Protein AF-A0A821EWY4-F1 (afdb_monomer)

Mean predicted aligned error: 11.32 Å

Secondary structure (DSSP, 8-state):
-TT--BPP-------------HHHHHHHHTTSS-HHHHHHHHHHHHHHTT--HHHHHHHHHHHHT-HHHHHS---HHHHHHHHHHHHH-TTTB-HHHHHHHHHHHHHT--HHHHTT--GGGSPPPHHHHHHHHHT-----

Sequence (140 aa):
TYNRWARDKNKTEIQRDGCHTPVANALITDEHSTVTGKVIRSIVACIEQNDLYNPIRLFIKESSKSIRRRIRRRSMYREILFLAIVALGREKLSYDAFDRQYNNVFQKLNDKQRQLIYDFDKCPSLAAVMCRRLFSSLEL

Structure (mmCIF, N/CA/C/O backbone):
data_AF-A0A821EWY4-F1
#
_entry.id   AF-A0A821EWY4-F1
#
loop_
_atom_site.group_PDB
_atom_site.id
_atom_site.type_symbol
_atom_site.label_atom_id
_atom_site.label_alt_id
_atom_site.label_comp_id
_atom_site.label_asym_id
_atom_site.label_entity_id
_atom_site.label_seq_id
_atom_site.pdbx_PDB_ins_code
_atom_site.Cartn_x
_atom_site.Cartn_y
_atom_site.Cartn_z
_atom_site.occupancy
_atom_site.B_iso_or_equiv
_atom_site.auth_seq_id
_atom_site.auth_comp_id
_atom_site.auth_asym_id
_atom_site.auth_atom_id
_atom_site.pdbx_PDB_model_num
ATOM 1 N N . THR A 1 1 ? -16.983 11.755 -3.365 1.00 42.94 1 THR A N 1
ATOM 2 C CA . THR A 1 1 ? -15.783 12.040 -4.188 1.00 42.94 1 THR A CA 1
ATOM 3 C C . THR A 1 1 ? -14.966 10.765 -4.332 1.00 42.94 1 THR A C 1
ATOM 5 O O . THR A 1 1 ? -14.730 10.087 -3.344 1.00 42.94 1 THR A O 1
ATOM 8 N N . TYR A 1 2 ? -14.585 10.399 -5.559 1.00 40.59 2 TYR A N 1
ATOM 9 C CA . TYR A 1 2 ? -14.061 9.087 -6.010 1.00 40.59 2 TYR A CA 1
ATOM 10 C C . TYR A 1 2 ? -12.752 8.583 -5.339 1.00 40.59 2 TYR A C 1
ATOM 12 O O . T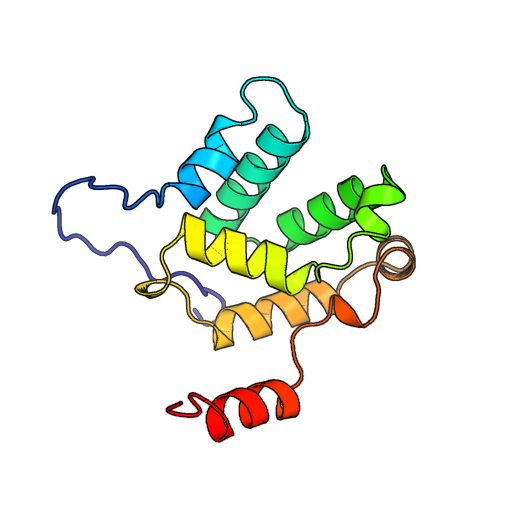YR A 1 2 ? -12.226 7.533 -5.693 1.00 40.59 2 TYR A O 1
ATOM 20 N N . ASN A 1 3 ? -12.231 9.313 -4.347 1.00 53.19 3 ASN A N 1
ATOM 21 C CA . ASN A 1 3 ? -10.926 9.103 -3.713 1.00 53.19 3 ASN A CA 1
ATOM 22 C C . ASN A 1 3 ? -11.003 8.614 -2.254 1.00 53.19 3 ASN A C 1
ATOM 24 O O . ASN A 1 3 ? -9.996 8.650 -1.553 1.00 53.19 3 ASN A O 1
ATOM 28 N N . ARG A 1 4 ? -12.168 8.195 -1.758 1.00 64.38 4 ARG A N 1
ATOM 29 C CA . ARG A 1 4 ? -12.329 7.720 -0.376 1.00 64.38 4 ARG A CA 1
ATOM 30 C C . ARG A 1 4 ? -12.489 6.193 -0.377 1.00 64.38 4 ARG A C 1
ATOM 32 O O . ARG A 1 4 ? -13.466 5.687 -0.920 1.00 64.38 4 ARG A O 1
ATOM 39 N N . TRP A 1 5 ? -11.508 5.467 0.165 1.00 71.94 5 TRP A N 1
ATOM 40 C CA . TRP A 1 5 ? -11.513 3.992 0.240 1.00 71.94 5 TRP A CA 1
ATOM 41 C C . TRP A 1 5 ? -11.998 3.458 1.596 1.00 71.94 5 TRP A C 1
ATOM 43 O O . TRP A 1 5 ? -12.350 2.280 1.695 1.00 71.94 5 TRP A O 1
ATOM 53 N N . ALA A 1 6 ? -12.081 4.330 2.603 1.00 69.44 6 ALA A N 1
ATOM 54 C CA . ALA A 1 6 ? -12.731 4.085 3.887 1.00 69.44 6 ALA A CA 1
ATOM 55 C C . ALA A 1 6 ? -14.162 4.660 3.887 1.00 69.44 6 ALA A C 1
ATOM 57 O O . ALA A 1 6 ? -14.341 5.847 3.625 1.00 69.44 6 ALA A O 1
ATOM 58 N N . ARG A 1 7 ? -15.195 3.853 4.167 1.00 63.19 7 ARG A N 1
ATOM 59 C CA . ARG A 1 7 ? -16.584 4.359 4.275 1.00 63.19 7 ARG A CA 1
ATOM 60 C C . ARG A 1 7 ? -16.768 5.307 5.473 1.00 63.19 7 ARG A C 1
ATOM 62 O O . ARG A 1 7 ? -16.169 5.104 6.526 1.00 63.19 7 ARG A O 1
ATOM 69 N N . ASP A 1 8 ? -17.634 6.311 5.311 1.00 54.75 8 ASP A N 1
ATOM 70 C CA . ASP A 1 8 ? -17.920 7.327 6.332 1.00 54.75 8 ASP A CA 1
ATOM 71 C C . ASP A 1 8 ? -18.622 6.765 7.576 1.00 54.75 8 ASP A C 1
ATOM 73 O O . ASP A 1 8 ? -19.504 5.909 7.490 1.00 54.75 8 ASP A O 1
ATOM 77 N N . LYS A 1 9 ? -18.254 7.302 8.746 1.00 50.31 9 LYS A N 1
ATOM 78 C CA . LYS A 1 9 ? -18.876 7.007 10.044 1.00 50.31 9 LYS A CA 1
ATOM 79 C C . LYS A 1 9 ? -20.208 7.762 10.189 1.00 50.31 9 LYS A C 1
ATOM 81 O O . LYS A 1 9 ? -20.277 8.745 10.921 1.00 50.31 9 LYS A O 1
ATOM 86 N N . ASN A 1 10 ? -21.276 7.329 9.521 1.00 36.12 10 ASN A N 1
ATOM 87 C CA . ASN A 1 10 ? -22.612 7.869 9.799 1.00 36.12 10 ASN A CA 1
ATOM 88 C C . ASN A 1 10 ? -23.270 7.140 10.984 1.00 36.12 10 ASN A C 1
ATOM 90 O O . ASN A 1 10 ? -23.837 6.068 10.833 1.00 36.12 10 ASN A O 1
ATOM 94 N N . LYS A 1 11 ? -23.147 7.764 12.163 1.00 41.12 11 LYS A N 1
ATOM 95 C CA . LYS A 1 11 ? -24.130 7.869 13.260 1.00 41.12 11 LYS A CA 1
ATOM 96 C C . LYS A 1 11 ? -25.102 6.687 13.475 1.00 41.12 11 LYS A C 1
ATOM 98 O O . LYS A 1 11 ? -26.311 6.852 13.384 1.00 41.12 11 LYS A O 1
ATOM 103 N N . THR A 1 12 ? -24.579 5.546 13.907 1.00 34.09 12 THR A N 1
ATOM 104 C CA . THR A 1 12 ? -25.257 4.713 14.913 1.00 34.09 12 THR A CA 1
ATOM 105 C C . THR A 1 12 ? -24.279 4.491 16.047 1.00 34.09 12 THR A C 1
ATOM 107 O O . THR A 1 12 ? -23.279 3.788 15.918 1.00 34.09 12 THR A O 1
ATOM 110 N N . GLU A 1 13 ? -24.552 5.192 17.135 1.00 43.53 13 GLU A N 1
ATOM 111 C CA . GLU A 1 13 ? -24.003 4.960 18.455 1.00 43.53 13 GLU A CA 1
ATOM 112 C C . GLU A 1 13 ? -24.413 3.551 18.894 1.00 43.53 13 GLU A C 1
ATOM 114 O O . GLU A 1 13 ? -25.515 3.339 19.383 1.0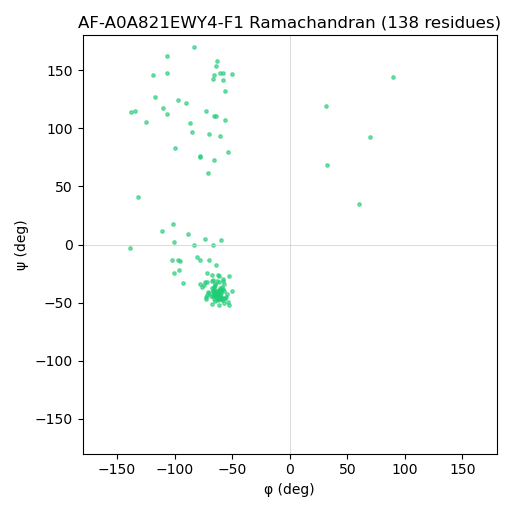0 43.53 13 GLU A O 1
ATOM 119 N N . ILE A 1 14 ? -23.548 2.571 18.643 1.00 36.94 14 ILE A N 1
ATOM 120 C CA . ILE A 1 14 ? -23.557 1.292 19.347 1.00 36.94 14 ILE A CA 1
ATOM 121 C C . ILE A 1 14 ? -22.107 0.996 19.704 1.00 36.94 14 ILE A C 1
ATOM 123 O O . ILE A 1 14 ? -21.257 0.886 18.824 1.00 36.94 14 ILE A O 1
ATOM 127 N N . GLN A 1 15 ? -21.880 0.982 21.017 1.00 36.09 15 GLN A N 1
ATOM 128 C CA . GLN A 1 15 ? -20.801 0.370 21.784 1.00 36.09 15 GLN A CA 1
ATOM 129 C C . GLN A 1 15 ? -19.421 0.268 21.115 1.00 36.09 15 GLN A C 1
ATOM 131 O O . GLN A 1 15 ? -19.198 -0.440 20.135 1.00 36.09 15 GLN A O 1
ATOM 136 N N . ARG A 1 16 ? -18.444 0.922 21.751 1.00 41.59 16 ARG A N 1
ATOM 137 C CA . ARG A 1 16 ? -17.011 0.709 21.530 1.00 41.59 16 ARG A CA 1
ATOM 138 C C . ARG A 1 16 ? -16.599 -0.700 21.973 1.00 41.59 16 ARG A C 1
ATOM 140 O O . ARG A 1 16 ? -15.874 -0.834 22.949 1.00 41.59 16 ARG A O 1
ATOM 147 N N . ASP A 1 17 ? -16.978 -1.714 21.217 1.00 35.25 17 ASP A N 1
ATOM 148 C CA . ASP A 1 17 ? -16.319 -3.011 21.278 1.00 35.25 17 ASP A CA 1
ATOM 149 C C . ASP A 1 17 ? -15.363 -3.060 20.095 1.00 35.25 17 ASP A C 1
ATOM 151 O O . ASP A 1 17 ? -15.674 -3.526 18.998 1.00 35.25 17 ASP A O 1
ATOM 155 N N . GLY A 1 18 ? -14.185 -2.466 20.300 1.00 46.56 18 GLY A N 1
ATOM 156 C CA . GLY A 1 18 ? -13.074 -2.656 19.386 1.00 46.56 18 GLY A CA 1
ATOM 157 C C . GLY A 1 18 ? -12.816 -4.153 19.295 1.00 46.56 18 GLY A C 1
ATOM 158 O O . GLY A 1 18 ? -12.302 -4.741 20.245 1.00 46.56 18 GLY A O 1
ATOM 159 N N . CYS A 1 19 ? -13.175 -4.779 18.169 1.00 44.91 19 CYS A N 1
ATOM 160 C CA . CYS A 1 19 ? -12.804 -6.158 17.868 1.00 44.91 19 CYS A CA 1
ATOM 161 C C . CYS A 1 19 ? -11.300 -6.211 17.560 1.00 44.91 19 CYS A C 1
ATOM 163 O O . CYS A 1 19 ? -10.847 -6.535 16.461 1.00 44.91 19 CYS A O 1
ATOM 165 N N . HIS A 1 20 ? -10.490 -5.840 18.544 1.00 49.00 20 HIS A N 1
ATOM 166 C CA . HIS A 1 20 ? -9.068 -6.049 18.495 1.00 49.00 20 HIS A CA 1
ATOM 167 C C . HIS A 1 20 ? -8.854 -7.548 18.637 1.00 49.00 20 HIS A C 1
ATOM 169 O O . HIS A 1 20 ? -8.869 -8.110 19.730 1.00 49.00 20 HIS A O 1
ATOM 175 N N . THR A 1 21 ? -8.723 -8.219 17.493 1.00 51.84 21 THR A N 1
ATOM 176 C CA . THR A 1 21 ? -8.321 -9.623 17.468 1.00 51.84 21 THR A CA 1
ATOM 177 C C . THR A 1 21 ? -7.062 -9.789 18.331 1.00 51.84 21 THR A C 1
ATOM 179 O O . THR A 1 21 ? -6.228 -8.881 18.353 1.00 51.84 21 THR A O 1
ATOM 182 N N . PRO A 1 22 ? -6.864 -10.924 19.019 1.00 54.03 22 PRO A N 1
ATOM 183 C CA . PRO A 1 22 ? -5.651 -11.167 19.802 1.00 54.03 22 PRO A CA 1
ATOM 184 C C . PRO A 1 22 ? -4.363 -10.954 18.998 1.00 54.03 22 PRO A C 1
ATOM 186 O O . PRO A 1 22 ? -3.351 -10.563 19.560 1.00 54.03 22 PRO A O 1
ATOM 189 N N . VAL A 1 23 ? -4.418 -11.130 17.672 1.00 53.69 23 VAL A N 1
ATOM 190 C CA . VAL A 1 23 ? -3.327 -10.820 16.738 1.00 53.69 23 VAL A CA 1
ATOM 191 C C . VAL A 1 23 ? -3.138 -9.314 16.553 1.00 53.69 23 VAL A C 1
ATOM 193 O O . VAL A 1 23 ? -2.008 -8.847 16.593 1.00 53.69 23 VAL A O 1
ATOM 196 N N . ALA A 1 24 ? -4.210 -8.538 16.370 1.00 55.75 24 ALA A N 1
ATOM 197 C CA . ALA A 1 24 ? -4.123 -7.078 16.314 1.00 55.75 24 ALA A CA 1
ATOM 198 C C . ALA A 1 24 ? -3.620 -6.505 17.643 1.00 55.75 24 ALA A C 1
ATOM 200 O O . ALA A 1 24 ? -2.739 -5.654 17.634 1.00 55.75 24 ALA A O 1
ATOM 201 N N . ASN A 1 25 ? -4.117 -7.023 18.769 1.00 52.88 25 ASN A N 1
ATOM 202 C CA . ASN A 1 25 ? -3.599 -6.677 20.083 1.00 52.88 25 ASN A CA 1
ATOM 203 C C . ASN A 1 25 ? -2.135 -7.076 20.204 1.00 52.88 25 ASN A C 1
ATOM 205 O O . ASN A 1 25 ? -1.347 -6.188 20.444 1.00 52.88 25 ASN A O 1
ATOM 209 N N . ALA A 1 26 ? -1.726 -8.310 19.905 1.00 52.34 26 ALA A N 1
ATOM 210 C CA . ALA A 1 26 ? -0.319 -8.718 19.964 1.00 52.34 26 ALA A CA 1
ATOM 211 C C . ALA A 1 26 ? 0.601 -7.861 19.073 1.00 52.34 26 ALA A C 1
ATOM 213 O O . ALA A 1 26 ? 1.681 -7.475 19.505 1.00 52.34 26 ALA A O 1
ATOM 214 N N . LEU A 1 27 ? 0.160 -7.489 17.866 1.00 52.47 27 LEU A N 1
ATOM 215 C CA . LEU A 1 27 ? 0.898 -6.577 16.981 1.00 52.47 27 LEU A CA 1
ATOM 216 C C . LEU A 1 27 ? 0.985 -5.140 17.525 1.00 52.47 27 LEU A C 1
ATOM 218 O O . LEU A 1 27 ? 1.904 -4.411 17.164 1.00 52.47 27 LEU A O 1
ATOM 222 N N . ILE A 1 28 ? 0.031 -4.721 18.361 1.00 52.53 28 ILE A N 1
ATOM 223 C CA . ILE A 1 28 ? -0.015 -3.392 18.988 1.00 52.53 28 ILE A CA 1
ATOM 224 C C . ILE A 1 28 ? 0.675 -3.396 20.370 1.00 52.53 28 ILE A C 1
ATOM 226 O O . ILE A 1 28 ? 1.275 -2.388 20.747 1.00 52.53 28 ILE A O 1
ATOM 230 N N . THR A 1 29 ? 0.616 -4.506 21.114 1.00 46.34 29 THR A N 1
ATOM 231 C CA . THR A 1 29 ? 1.024 -4.643 22.522 1.00 46.34 29 THR A CA 1
ATOM 232 C C . THR A 1 29 ? 2.437 -5.186 22.708 1.00 46.34 29 THR A C 1
ATOM 234 O O . THR A 1 29 ? 3.029 -4.904 23.744 1.00 46.34 29 THR A O 1
ATOM 237 N N . ASP A 1 30 ? 3.027 -5.889 21.732 1.00 45.38 30 ASP A N 1
ATOM 238 C CA . ASP A 1 30 ? 4.419 -6.382 21.832 1.00 45.38 30 ASP A CA 1
ATOM 239 C C . ASP A 1 30 ? 5.477 -5.258 21.684 1.00 45.38 30 ASP A C 1
ATOM 241 O O . ASP A 1 30 ? 6.680 -5.492 21.686 1.00 45.38 30 ASP A O 1
ATOM 245 N N . GLU A 1 31 ? 5.047 -3.993 21.577 1.00 47.25 31 GLU A N 1
ATOM 246 C CA . GLU A 1 31 ? 5.914 -2.851 21.257 1.00 47.25 31 GLU A CA 1
ATOM 247 C C . GLU A 1 31 ? 5.742 -1.638 22.181 1.00 47.25 31 GLU A C 1
ATOM 249 O O . GLU A 1 31 ? 5.801 -0.481 21.741 1.00 47.25 31 GLU A O 1
ATOM 254 N N . HIS A 1 32 ? 5.588 -1.854 23.488 1.00 43.25 32 HIS A N 1
ATOM 255 C CA . HIS A 1 32 ? 5.718 -0.743 24.438 1.00 43.25 32 HIS A CA 1
ATOM 256 C C . HIS A 1 32 ? 7.155 -0.166 24.525 1.00 43.25 32 HIS A C 1
ATOM 258 O O . HIS A 1 32 ? 7.348 0.845 25.197 1.00 43.25 32 HIS A O 1
ATOM 264 N N . SER A 1 33 ? 8.150 -0.688 23.780 1.00 46.25 33 SER A N 1
ATOM 265 C CA . SER A 1 33 ? 9.506 -0.099 23.709 1.00 46.25 33 SER A CA 1
ATOM 266 C C . SER A 1 33 ? 10.190 -0.048 22.327 1.00 46.25 33 SER A C 1
ATOM 268 O O . SER A 1 33 ? 11.266 0.541 22.212 1.00 46.25 33 SER A O 1
ATOM 270 N N . THR A 1 34 ? 9.606 -0.580 21.248 1.00 53.75 34 THR A N 1
ATOM 271 C CA . THR A 1 34 ? 10.324 -0.761 19.969 1.00 53.75 34 THR A CA 1
ATOM 272 C C . THR A 1 34 ? 9.912 0.236 18.875 1.00 53.75 34 THR A C 1
ATOM 274 O O . THR A 1 34 ? 8.786 0.730 18.795 1.00 53.75 34 THR A O 1
ATOM 277 N N . VAL A 1 35 ? 10.879 0.589 18.016 1.00 57.44 35 VAL A N 1
ATOM 278 C CA . VAL A 1 35 ? 10.734 1.561 16.911 1.00 57.44 35 VAL A CA 1
ATOM 279 C C . VAL A 1 35 ? 9.630 1.156 15.923 1.00 57.44 35 VAL A C 1
ATOM 281 O O . VAL A 1 35 ? 8.988 2.034 15.344 1.00 57.44 35 VAL A O 1
ATOM 284 N N . THR A 1 36 ? 9.364 -0.144 15.761 1.00 64.50 36 THR A N 1
ATOM 285 C CA . THR A 1 36 ? 8.366 -0.657 14.810 1.00 64.50 36 THR A CA 1
ATOM 286 C C . THR A 1 36 ? 6.939 -0.273 15.230 1.00 64.50 36 THR A C 1
ATOM 288 O O . THR A 1 36 ? 6.142 0.099 14.372 1.00 64.50 36 THR A O 1
ATOM 291 N N . GLY A 1 37 ? 6.656 -0.159 16.531 1.00 67.38 37 GLY A N 1
ATOM 292 C CA . GLY A 1 37 ? 5.288 0.043 17.027 1.00 67.38 37 GLY A CA 1
ATOM 293 C C . GLY A 1 37 ? 4.842 1.478 16.867 1.00 67.38 37 GLY A C 1
ATOM 294 O O . GLY A 1 37 ? 3.692 1.767 16.541 1.00 67.38 37 GLY A O 1
ATOM 295 N N . LYS A 1 38 ? 5.794 2.405 17.005 1.00 71.69 38 LYS A N 1
ATOM 296 C CA . LYS A 1 38 ? 5.589 3.813 16.653 1.00 71.69 38 LYS A CA 1
ATOM 297 C C . LYS A 1 38 ? 5.307 3.962 15.155 1.00 71.69 38 LYS A C 1
ATOM 299 O O . LYS A 1 38 ? 4.401 4.703 14.792 1.00 71.69 38 LYS A O 1
ATOM 304 N N . VAL A 1 39 ? 6.030 3.231 14.302 1.00 70.19 39 VAL A N 1
ATOM 305 C CA . VAL A 1 39 ? 5.830 3.261 12.843 1.00 70.19 39 VAL A CA 1
ATOM 306 C C . VAL A 1 39 ? 4.470 2.680 12.457 1.00 70.19 39 VAL A C 1
ATOM 308 O O . VAL A 1 39 ? 3.760 3.306 11.675 1.00 70.19 39 VAL A O 1
ATOM 311 N N . ILE A 1 40 ? 4.069 1.547 13.039 1.00 76.31 40 ILE A N 1
ATOM 312 C CA . ILE A 1 40 ? 2.753 0.939 12.802 1.00 76.31 40 ILE A CA 1
ATOM 313 C C . ILE A 1 40 ? 1.638 1.905 13.210 1.00 76.31 40 ILE A C 1
ATOM 315 O O . ILE A 1 40 ? 0.737 2.155 12.414 1.00 76.31 40 ILE A O 1
ATOM 319 N N . ARG A 1 41 ? 1.725 2.527 14.394 1.00 79.31 41 ARG A N 1
ATOM 320 C CA . ARG A 1 41 ? 0.736 3.526 14.836 1.00 79.31 41 ARG A CA 1
ATOM 321 C C . ARG A 1 41 ? 0.662 4.733 13.900 1.00 79.31 41 ARG A C 1
ATOM 323 O O . ARG A 1 41 ? -0.435 5.172 13.573 1.00 79.31 41 ARG A O 1
ATOM 330 N N . SER A 1 42 ? 1.800 5.244 13.425 1.00 80.19 42 SER A N 1
ATOM 331 C CA . SER A 1 42 ? 1.810 6.326 12.431 1.00 80.19 42 SER A CA 1
ATOM 332 C C . SER A 1 42 ? 1.188 5.902 11.098 1.00 80.19 42 SER A C 1
ATOM 334 O O . SER A 1 42 ? 0.444 6.679 10.508 1.00 80.19 42 SER A O 1
ATOM 336 N N . ILE A 1 43 ? 1.448 4.676 10.632 1.00 78.00 43 ILE A N 1
ATOM 337 C CA . ILE A 1 43 ? 0.835 4.133 9.412 1.00 78.00 43 ILE A CA 1
ATOM 338 C C . ILE A 1 43 ? -0.685 4.025 9.575 1.00 78.00 43 ILE A C 1
ATOM 340 O O . ILE A 1 43 ? -1.417 4.459 8.688 1.00 78.00 43 ILE A O 1
ATOM 344 N N . VAL A 1 44 ? -1.153 3.503 10.711 1.00 80.62 44 VAL A N 1
ATOM 345 C CA . VAL A 1 44 ? -2.581 3.400 11.039 1.00 80.62 44 VAL A CA 1
ATOM 346 C C . VAL A 1 44 ? -3.239 4.782 11.069 1.00 80.62 44 VAL A C 1
ATOM 348 O O . VAL A 1 44 ? -4.264 4.971 10.424 1.00 80.62 44 VAL A O 1
ATOM 351 N N . ALA A 1 45 ? -2.616 5.775 11.709 1.00 81.62 45 ALA A N 1
ATOM 352 C CA . ALA A 1 45 ? -3.149 7.137 11.758 1.00 81.62 45 ALA A CA 1
ATOM 353 C C . ALA A 1 45 ? -3.272 7.783 10.362 1.00 81.62 45 ALA A C 1
ATOM 355 O O . ALA A 1 45 ? -4.260 8.457 10.074 1.00 81.62 45 ALA A O 1
ATOM 356 N N . CYS A 1 46 ? -2.298 7.563 9.471 1.00 81.44 46 CYS A N 1
ATOM 357 C CA . CYS A 1 46 ? -2.389 8.014 8.078 1.00 81.44 46 CYS A CA 1
ATOM 358 C C . CYS A 1 46 ? -3.503 7.287 7.307 1.00 81.44 46 CYS A C 1
ATOM 360 O O . CYS A 1 46 ? -4.239 7.908 6.542 1.00 81.44 46 CYS A O 1
ATOM 362 N N . ILE A 1 47 ? -3.657 5.982 7.536 1.00 79.38 47 ILE A N 1
ATOM 363 C CA . ILE A 1 47 ? -4.718 5.163 6.942 1.00 79.38 47 ILE A CA 1
ATOM 364 C C . ILE A 1 47 ? -6.105 5.676 7.343 1.00 79.38 47 ILE A C 1
ATOM 366 O O . ILE A 1 47 ? -6.967 5.833 6.479 1.00 79.38 47 ILE A O 1
ATOM 370 N N . GLU A 1 48 ? -6.320 5.992 8.620 1.00 77.69 48 GLU A N 1
ATOM 371 C CA . GLU A 1 48 ? -7.583 6.562 9.109 1.00 77.69 48 GLU A CA 1
ATOM 372 C C . GLU A 1 48 ? -7.900 7.925 8.475 1.00 77.69 48 GLU A C 1
ATOM 374 O O . GLU A 1 48 ? -9.065 8.291 8.324 1.00 77.69 48 GLU A O 1
ATOM 379 N N . GLN A 1 49 ? -6.867 8.651 8.045 1.00 80.31 49 GLN A N 1
ATOM 380 C CA . GLN A 1 49 ? -6.973 9.911 7.307 1.00 80.31 49 GLN A CA 1
ATOM 381 C C . GLN A 1 49 ? -7.053 9.712 5.784 1.00 80.31 49 GLN A C 1
ATOM 383 O O . GLN A 1 49 ? -7.014 10.686 5.033 1.00 80.31 49 GLN A O 1
ATOM 388 N N . ASN A 1 50 ? -7.206 8.466 5.313 1.00 80.62 50 ASN A N 1
ATOM 389 C CA . ASN A 1 50 ? -7.306 8.107 3.898 1.00 80.62 50 ASN A CA 1
ATOM 390 C C . ASN A 1 50 ? -6.048 8.520 3.094 1.00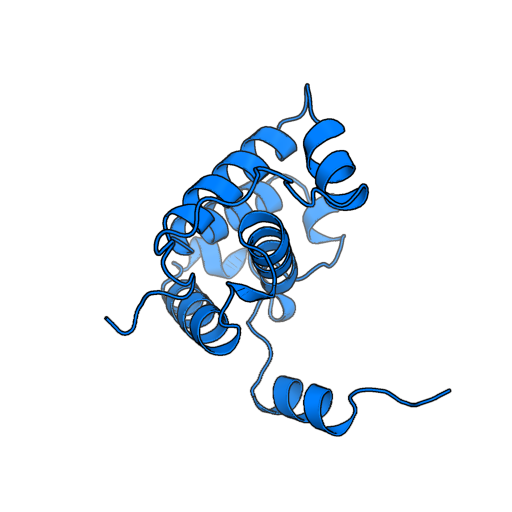 80.62 50 ASN A C 1
ATOM 392 O O . ASN A 1 50 ? -6.134 8.873 1.916 1.00 80.62 50 ASN A O 1
ATOM 396 N N . ASP A 1 51 ? -4.871 8.452 3.724 1.00 84.75 51 ASP A N 1
ATOM 397 C CA . ASP A 1 51 ? -3.560 8.715 3.124 1.00 84.75 51 ASP A CA 1
ATOM 398 C C . ASP A 1 51 ? -2.753 7.414 3.004 1.00 84.75 51 ASP A C 1
ATOM 400 O O . ASP A 1 51 ? -2.397 6.794 4.003 1.00 84.75 51 ASP A O 1
ATOM 404 N N . LEU A 1 52 ? -2.431 7.013 1.769 1.00 87.12 52 LEU A N 1
ATOM 405 C CA . LEU A 1 52 ? -1.533 5.886 1.476 1.00 87.12 52 LEU A CA 1
ATOM 406 C C . LEU A 1 52 ? -0.121 6.319 1.067 1.00 87.12 52 LEU A C 1
ATOM 408 O O . LEU A 1 52 ? 0.796 5.498 1.073 1.00 87.12 52 LEU A O 1
ATOM 412 N N . TYR A 1 53 ? 0.091 7.599 0.758 1.00 87.12 53 TYR A N 1
ATOM 413 C CA . TYR A 1 53 ? 1.395 8.119 0.359 1.00 87.12 53 TYR A CA 1
ATOM 414 C C . TYR A 1 53 ? 2.393 8.083 1.514 1.00 87.12 53 TYR A C 1
ATOM 416 O O . TYR A 1 53 ? 3.493 7.535 1.376 1.00 87.12 53 TYR A O 1
ATOM 424 N N . ASN A 1 54 ? 2.011 8.624 2.672 1.00 86.00 54 ASN A N 1
ATOM 425 C CA . ASN A 1 54 ? 2.893 8.622 3.834 1.00 86.00 54 ASN A CA 1
ATOM 426 C C . ASN A 1 54 ? 3.169 7.209 4.371 1.00 86.00 54 ASN A C 1
ATOM 428 O O . ASN A 1 54 ? 4.347 6.916 4.598 1.00 86.00 54 ASN A O 1
ATOM 432 N N . PRO A 1 55 ? 2.178 6.302 4.489 1.00 84.38 55 PRO A N 1
ATOM 433 C CA . PRO A 1 55 ? 2.423 4.906 4.832 1.00 84.38 55 PRO A CA 1
ATOM 434 C C . PRO A 1 55 ? 3.428 4.206 3.928 1.00 84.38 55 PRO A C 1
ATOM 436 O O . PRO A 1 55 ? 4.383 3.617 4.428 1.00 84.38 55 PRO A O 1
ATOM 439 N N . ILE A 1 56 ? 3.267 4.315 2.605 1.00 87.75 56 ILE A N 1
ATOM 440 C CA . ILE A 1 56 ? 4.175 3.688 1.637 1.00 87.75 56 ILE A CA 1
ATOM 441 C C . ILE A 1 56 ? 5.589 4.260 1.784 1.00 87.75 56 ILE A C 1
ATOM 443 O O . ILE A 1 56 ? 6.562 3.511 1.885 1.00 87.75 56 ILE A O 1
ATOM 447 N N . ARG A 1 57 ? 5.725 5.587 1.888 1.00 88.06 57 ARG A N 1
ATOM 448 C CA . ARG A 1 57 ? 7.031 6.237 2.078 1.00 88.06 57 ARG A CA 1
ATOM 449 C C . ARG A 1 57 ? 7.713 5.810 3.380 1.00 88.06 57 ARG A C 1
ATOM 451 O O . ARG A 1 57 ? 8.920 5.561 3.378 1.00 88.06 57 ARG A O 1
ATOM 458 N N . LEU A 1 58 ? 6.967 5.753 4.483 1.00 85.06 58 LEU A N 1
ATOM 459 C CA . LEU A 1 58 ? 7.479 5.316 5.783 1.00 85.06 58 LEU A CA 1
ATOM 460 C C . LEU A 1 58 ? 7.896 3.847 5.745 1.00 85.06 58 LEU A C 1
ATOM 462 O O . LEU A 1 58 ? 8.968 3.518 6.251 1.00 85.06 58 LEU A O 1
ATOM 466 N N . PHE A 1 59 ? 7.110 2.995 5.087 1.00 83.50 59 PHE A N 1
ATOM 467 C CA . PHE A 1 59 ? 7.417 1.579 4.933 1.00 83.50 59 PHE A CA 1
ATOM 468 C C . PHE A 1 59 ? 8.720 1.363 4.153 1.00 83.50 59 PHE A C 1
ATOM 470 O O . PHE A 1 59 ? 9.592 0.642 4.628 1.00 83.50 59 PHE A O 1
ATOM 477 N N . ILE A 1 60 ? 8.910 2.050 3.018 1.00 85.75 60 ILE A N 1
ATOM 478 C CA . ILE A 1 60 ? 10.155 1.995 2.224 1.00 85.75 60 ILE A CA 1
ATOM 479 C C . ILE A 1 60 ? 11.353 2.490 3.043 1.00 85.75 60 ILE A C 1
ATOM 481 O O . ILE A 1 60 ? 12.416 1.866 3.070 1.00 85.75 60 ILE A O 1
ATOM 485 N N . LYS A 1 61 ? 11.192 3.623 3.742 1.00 84.69 61 LYS A N 1
ATOM 486 C CA . LYS A 1 61 ? 12.253 4.184 4.585 1.00 84.69 61 LYS A CA 1
ATOM 487 C C . LYS A 1 61 ? 12.650 3.196 5.672 1.00 84.69 61 LYS A C 1
ATOM 489 O O . LYS A 1 61 ? 13.840 3.003 5.905 1.00 84.69 61 LYS A O 1
ATOM 494 N N . GLU A 1 62 ? 11.681 2.577 6.333 1.00 77.38 62 GLU A N 1
ATOM 495 C CA . GLU A 1 62 ? 11.960 1.665 7.430 1.00 77.38 62 GLU A CA 1
ATOM 496 C C . GLU A 1 62 ? 12.542 0.347 6.919 1.00 77.38 62 GLU A C 1
ATOM 498 O O . GLU A 1 62 ? 13.587 -0.068 7.416 1.00 77.38 62 GLU A O 1
ATOM 503 N N . SER A 1 63 ? 11.963 -0.264 5.880 1.00 74.50 63 SER A N 1
ATOM 504 C CA . SER A 1 63 ? 12.460 -1.507 5.271 1.00 74.50 63 SER A CA 1
ATOM 505 C C . SER A 1 63 ? 13.908 -1.378 4.787 1.00 74.50 63 SER A C 1
ATOM 507 O O . SER A 1 63 ? 14.697 -2.311 4.944 1.00 74.50 63 SER A O 1
ATOM 509 N N . SER A 1 64 ? 14.306 -0.194 4.307 1.00 74.50 64 SER A N 1
ATOM 510 C CA . SER A 1 64 ? 15.679 0.075 3.880 1.00 74.50 64 SER A CA 1
ATOM 511 C C . SER A 1 64 ? 16.721 -0.067 5.000 1.00 74.50 64 SER A C 1
ATOM 513 O O . SER A 1 64 ? 17.856 -0.434 4.703 1.00 74.50 64 SER A O 1
ATOM 515 N N . LYS A 1 65 ? 16.345 0.134 6.271 1.00 76.19 65 LYS A N 1
ATOM 516 C CA . LYS A 1 65 ? 17.265 0.101 7.424 1.00 76.19 65 LYS A CA 1
ATOM 517 C C . LYS A 1 65 ? 17.650 -1.305 7.883 1.00 76.19 65 LYS A C 1
ATOM 519 O O . LYS A 1 65 ? 18.560 -1.448 8.692 1.00 76.19 65 LYS A O 1
ATOM 524 N N . SER A 1 66 ? 16.954 -2.347 7.424 1.00 69.94 66 SER A N 1
ATOM 525 C CA . SER A 1 66 ? 17.226 -3.721 7.852 1.00 69.94 66 SER A CA 1
ATOM 526 C C . SER A 1 66 ? 17.178 -4.693 6.684 1.00 69.94 66 SER A C 1
ATOM 528 O O . SER A 1 66 ? 16.117 -4.992 6.137 1.00 69.94 66 SER A O 1
ATOM 530 N N . ILE A 1 67 ? 18.339 -5.267 6.367 1.00 64.44 67 ILE A N 1
ATOM 531 C CA . ILE A 1 67 ? 18.490 -6.328 5.363 1.00 64.44 67 ILE A CA 1
ATOM 532 C C . ILE A 1 67 ? 17.610 -7.538 5.717 1.00 64.44 67 ILE A C 1
ATOM 534 O O . ILE A 1 67 ? 16.946 -8.090 4.845 1.00 64.44 67 ILE A O 1
ATOM 538 N N . ARG A 1 68 ? 17.490 -7.888 7.007 1.00 64.56 68 ARG A N 1
ATOM 539 C CA . ARG A 1 68 ? 16.592 -8.962 7.473 1.00 64.56 68 ARG A CA 1
ATOM 540 C C . ARG A 1 68 ? 15.120 -8.688 7.153 1.00 64.56 68 ARG A C 1
ATOM 542 O O . ARG A 1 68 ? 14.406 -9.618 6.788 1.00 64.56 68 ARG A O 1
ATOM 549 N N . ARG A 1 69 ? 14.667 -7.430 7.235 1.00 62.59 69 ARG A N 1
ATOM 550 C CA . ARG A 1 69 ? 13.292 -7.054 6.858 1.00 62.59 69 ARG A CA 1
ATOM 551 C C . ARG A 1 69 ? 13.066 -7.088 5.346 1.00 62.59 69 ARG A C 1
ATOM 553 O O . ARG A 1 69 ? 11.979 -7.470 4.937 1.00 62.59 69 ARG A O 1
ATOM 560 N N . ARG A 1 70 ? 14.082 -6.791 4.522 1.00 61.44 70 ARG A N 1
ATOM 561 C CA . ARG A 1 70 ? 14.006 -7.017 3.061 1.00 61.44 70 ARG A CA 1
ATOM 562 C C . ARG A 1 70 ? 13.947 -8.501 2.697 1.00 61.44 70 ARG A C 1
ATOM 564 O O . ARG A 1 70 ? 13.244 -8.877 1.768 1.00 61.44 70 ARG A O 1
ATOM 571 N N . ILE A 1 71 ? 14.680 -9.346 3.424 1.00 59.81 71 ILE A N 1
ATOM 572 C CA . ILE A 1 71 ? 14.742 -10.793 3.165 1.00 59.81 71 ILE A CA 1
ATOM 573 C C . ILE A 1 71 ? 13.447 -11.499 3.592 1.00 59.81 71 ILE A C 1
ATOM 575 O O . ILE A 1 71 ? 13.041 -12.476 2.962 1.00 59.81 71 ILE A O 1
ATOM 579 N N . ARG A 1 72 ? 12.770 -11.011 4.640 1.00 56.38 72 ARG A N 1
ATOM 580 C CA . ARG A 1 72 ? 11.521 -11.582 5.162 1.00 56.38 72 ARG A CA 1
ATOM 581 C C . ARG A 1 72 ? 10.340 -11.173 4.265 1.00 56.38 72 ARG A C 1
ATOM 583 O O . ARG A 1 72 ? 9.573 -10.275 4.585 1.00 56.38 72 ARG A O 1
ATOM 590 N N . ARG A 1 73 ? 10.257 -11.836 3.106 1.00 60.69 73 ARG A N 1
ATOM 591 C CA . ARG A 1 73 ? 9.388 -11.585 1.941 1.00 60.69 73 ARG A CA 1
ATOM 592 C C . ARG A 1 73 ? 7.889 -11.501 2.252 1.00 60.69 73 ARG A C 1
ATOM 594 O O . ARG A 1 73 ? 7.135 -12.436 1.988 1.00 60.69 73 ARG A O 1
ATOM 601 N N . ARG A 1 74 ? 7.418 -10.366 2.755 1.00 72.06 74 ARG A N 1
ATOM 602 C CA . ARG A 1 74 ? 6.006 -9.992 2.652 1.00 72.06 74 ARG A CA 1
ATOM 603 C C . ARG A 1 74 ? 5.917 -8.727 1.826 1.00 72.06 74 ARG A C 1
ATOM 605 O O . ARG A 1 74 ? 6.614 -7.758 2.100 1.00 72.06 74 ARG A O 1
ATOM 612 N N . SER A 1 75 ? 5.085 -8.771 0.791 1.00 85.38 75 SER A N 1
ATOM 613 C CA . SER A 1 75 ? 4.829 -7.613 -0.056 1.00 85.38 75 SER A CA 1
ATOM 614 C C . SER A 1 75 ? 4.342 -6.449 0.790 1.00 85.38 75 SER A C 1
ATOM 616 O O . SER A 1 75 ? 3.382 -6.621 1.550 1.00 85.38 75 SER A O 1
ATOM 618 N N . MET A 1 76 ? 4.927 -5.274 0.592 1.00 87.56 76 MET A N 1
ATOM 619 C CA . MET A 1 76 ? 4.481 -4.023 1.195 1.00 87.56 76 MET A CA 1
ATOM 620 C C . MET A 1 76 ? 2.977 -3.812 0.991 1.00 87.56 76 MET A C 1
ATOM 622 O O . MET A 1 76 ? 2.287 -3.407 1.921 1.00 87.56 76 MET A O 1
ATOM 626 N N . TYR A 1 77 ? 2.447 -4.154 -0.190 1.00 91.06 77 TYR A N 1
ATOM 627 C CA . TYR A 1 77 ? 1.009 -4.136 -0.459 1.00 91.06 77 TYR A CA 1
ATOM 628 C C . TYR A 1 77 ? 0.204 -4.937 0.579 1.00 91.06 77 TYR A C 1
ATOM 630 O O . TYR A 1 77 ? -0.723 -4.398 1.176 1.00 91.06 77 TYR A O 1
ATOM 638 N N . ARG A 1 78 ? 0.569 -6.202 0.843 1.00 89.19 78 ARG A N 1
ATOM 639 C CA . ARG A 1 78 ? -0.140 -7.049 1.823 1.00 89.19 78 ARG A CA 1
ATOM 640 C C . ARG A 1 78 ? -0.008 -6.534 3.250 1.00 89.19 78 ARG A C 1
ATOM 642 O O . ARG A 1 78 ? -0.976 -6.632 3.990 1.00 89.19 78 ARG A O 1
ATOM 649 N N . GLU A 1 79 ? 1.150 -6.004 3.628 1.00 86.56 79 GLU A N 1
ATOM 650 C CA . GLU A 1 79 ? 1.351 -5.435 4.966 1.00 86.56 79 GLU A CA 1
ATOM 651 C C . GLU A 1 79 ? 0.466 -4.199 5.169 1.00 86.56 79 GLU A C 1
ATOM 653 O O . GLU A 1 79 ? -0.283 -4.124 6.138 1.00 86.56 79 GLU A O 1
ATOM 658 N N . ILE A 1 80 ? 0.464 -3.266 4.212 1.00 88.88 80 ILE A N 1
ATOM 659 C CA . ILE A 1 80 ? -0.366 -2.055 4.289 1.00 88.88 80 ILE A CA 1
ATOM 660 C C . ILE A 1 80 ? -1.858 -2.403 4.198 1.00 88.88 80 ILE A C 1
ATOM 662 O O . ILE A 1 80 ? -2.651 -1.844 4.950 1.00 88.88 80 ILE A O 1
ATOM 666 N N . LEU A 1 81 ? -2.249 -3.353 3.342 1.00 90.50 81 LEU A N 1
ATOM 667 C CA . LEU A 1 81 ? -3.627 -3.844 3.264 1.00 90.50 81 LEU A CA 1
ATOM 668 C C . LEU A 1 81 ? -4.068 -4.492 4.581 1.00 90.50 81 LEU A C 1
ATOM 670 O O . LEU A 1 81 ? -5.178 -4.248 5.045 1.00 90.50 81 LEU A O 1
ATOM 674 N N . PHE A 1 82 ? -3.207 -5.303 5.196 1.00 88.81 82 PHE A N 1
ATOM 675 C CA . PHE A 1 82 ? -3.490 -5.918 6.487 1.00 88.81 82 PHE A CA 1
ATOM 676 C C . PHE A 1 82 ? -3.672 -4.855 7.574 1.00 88.81 82 PHE A C 1
ATOM 678 O O . PHE A 1 82 ? -4.670 -4.888 8.288 1.00 88.81 82 PHE A O 1
ATOM 685 N N . LEU A 1 83 ? -2.770 -3.873 7.654 1.00 86.44 83 LEU A N 1
ATOM 686 C CA . LEU A 1 83 ? -2.899 -2.756 8.593 1.00 86.44 83 LEU A CA 1
ATOM 687 C C . LEU A 1 83 ? -4.179 -1.954 8.349 1.00 86.44 83 LEU A C 1
ATOM 689 O O . LEU A 1 83 ? -4.849 -1.573 9.302 1.00 86.44 83 LEU A O 1
ATOM 693 N N . ALA A 1 84 ? -4.561 -1.751 7.089 1.00 87.38 84 ALA A N 1
ATOM 694 C CA . ALA A 1 84 ? -5.797 -1.071 6.735 1.00 87.38 84 ALA A CA 1
ATOM 695 C C . ALA A 1 84 ? -7.048 -1.846 7.161 1.00 87.38 84 ALA A C 1
ATOM 697 O O . ALA A 1 84 ? -7.981 -1.265 7.712 1.00 87.38 84 ALA A O 1
ATOM 698 N N . ILE A 1 85 ? -7.044 -3.164 6.967 1.00 85.94 85 ILE A N 1
ATOM 699 C CA . ILE A 1 85 ? -8.104 -4.056 7.436 1.00 85.94 85 ILE A CA 1
ATOM 700 C C . ILE A 1 85 ? -8.202 -4.037 8.963 1.00 85.94 85 ILE A C 1
ATOM 702 O O . ILE A 1 85 ? -9.305 -3.946 9.494 1.00 85.94 85 ILE A O 1
ATOM 706 N N .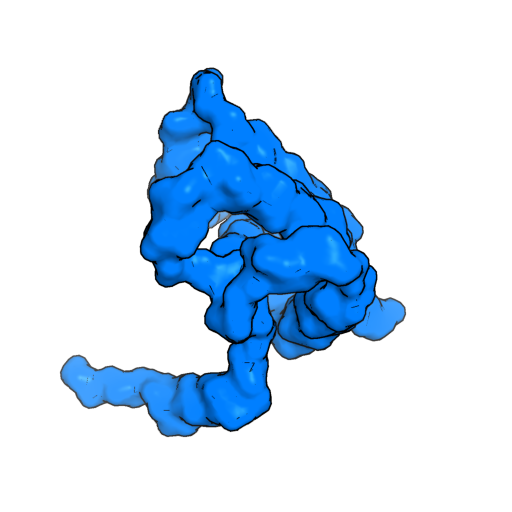 VAL A 1 86 ? -7.070 -4.122 9.664 1.00 84.81 86 VAL A N 1
ATOM 707 C CA . VAL A 1 86 ? -7.034 -4.124 11.132 1.00 84.81 86 VAL A CA 1
ATOM 708 C C . VAL A 1 86 ? -7.487 -2.780 11.702 1.00 84.81 86 VAL A C 1
ATOM 710 O O . VAL A 1 86 ? -8.215 -2.761 12.688 1.00 84.81 86 VAL A O 1
ATOM 713 N N . ALA A 1 87 ? -7.094 -1.667 11.080 1.00 82.62 87 ALA A N 1
ATOM 714 C CA . ALA A 1 87 ? -7.448 -0.324 11.532 1.00 82.62 87 ALA A CA 1
ATOM 715 C C . ALA A 1 87 ? -8.924 0.024 11.288 1.00 82.62 87 ALA A C 1
ATOM 717 O O . ALA A 1 87 ? -9.571 0.621 12.143 1.00 82.62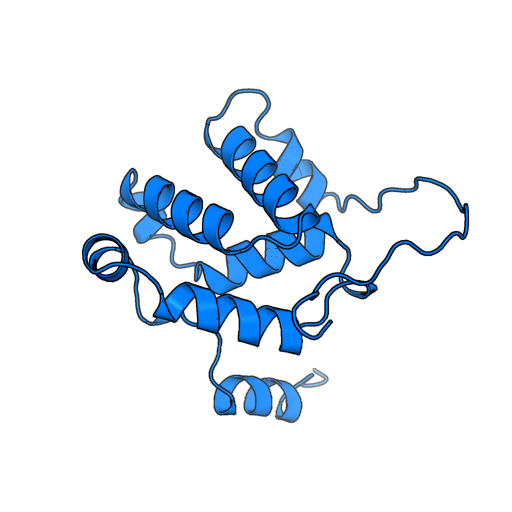 87 ALA A O 1
ATOM 718 N N . LEU A 1 88 ? -9.462 -0.319 10.113 1.00 81.69 88 LEU A N 1
ATOM 719 C CA . LEU A 1 88 ? -10.791 0.140 9.691 1.00 81.69 88 LEU A CA 1
ATOM 720 C C . LEU A 1 88 ? -11.894 -0.910 9.877 1.00 81.69 88 LEU A C 1
ATOM 722 O O . LEU A 1 88 ? -13.067 -0.548 10.012 1.00 81.69 88 LEU A O 1
ATOM 726 N N . GLY A 1 89 ? -11.529 -2.191 9.886 1.00 82.88 89 GLY A N 1
ATOM 727 C CA . GLY A 1 89 ? -12.449 -3.315 9.733 1.00 82.88 89 GLY A CA 1
ATOM 728 C C . GLY A 1 89 ? -12.638 -3.699 8.261 1.00 82.88 89 GLY A C 1
ATOM 729 O O . GLY A 1 89 ? -12.654 -2.849 7.362 1.00 82.88 89 GLY A O 1
ATOM 730 N N . ARG A 1 90 ? -12.783 -5.004 7.991 1.00 84.12 90 ARG A N 1
ATOM 731 C CA . ARG A 1 90 ? -12.935 -5.547 6.622 1.00 84.12 90 ARG A CA 1
ATOM 732 C C . ARG A 1 90 ? -14.182 -5.013 5.922 1.00 84.12 90 ARG A C 1
ATOM 734 O O . ARG A 1 90 ? -14.178 -4.860 4.707 1.00 84.12 90 ARG A O 1
ATOM 741 N N . GLU A 1 91 ? -15.230 -4.744 6.685 1.00 83.38 91 GLU A N 1
ATOM 742 C CA . GLU A 1 91 ? -16.533 -4.263 6.237 1.00 83.38 91 GLU A CA 1
ATOM 743 C C . GLU A 1 91 ? -16.516 -2.799 5.773 1.00 83.38 91 GLU A C 1
ATOM 745 O O . GLU A 1 91 ? -17.346 -2.389 4.954 1.00 83.38 91 GLU A O 1
ATOM 750 N N . LYS A 1 92 ? -15.556 -2.008 6.271 1.00 81.62 92 LYS A N 1
ATOM 751 C CA . LYS A 1 92 ? -15.431 -0.578 5.946 1.00 81.62 92 LYS A CA 1
ATOM 752 C C . LYS A 1 92 ? -14.458 -0.301 4.804 1.00 81.62 92 LYS A C 1
ATOM 754 O O . LYS A 1 92 ? -14.470 0.806 4.262 1.00 81.62 92 LYS A O 1
ATOM 759 N N . LEU A 1 93 ? -13.637 -1.287 4.443 1.00 86.31 93 LEU A N 1
ATOM 760 C CA . LEU A 1 93 ? -12.619 -1.178 3.406 1.00 86.31 93 LEU A CA 1
ATOM 761 C C . LEU A 1 93 ? -13.177 -1.561 2.029 1.00 86.31 93 LEU A C 1
ATOM 763 O O . LEU A 1 93 ? -13.607 -2.691 1.807 1.00 86.31 93 LEU A O 1
ATOM 767 N N . SER A 1 94 ? -13.100 -0.644 1.063 1.00 89.19 94 SER A N 1
ATOM 768 C CA . SER A 1 94 ? -13.299 -0.989 -0.349 1.00 89.19 94 SER A CA 1
ATOM 769 C C . SER A 1 94 ? -11.978 -1.462 -0.964 1.00 89.19 94 SER A C 1
ATOM 771 O O . SER A 1 94 ? -11.114 -0.640 -1.270 1.00 89.19 94 SER A O 1
ATOM 773 N N . TYR A 1 95 ? -11.829 -2.777 -1.172 1.00 86.75 95 TYR A N 1
ATOM 774 C CA . TYR A 1 95 ? -10.618 -3.376 -1.761 1.00 86.75 95 TYR A CA 1
ATOM 775 C C . TYR A 1 95 ? -10.281 -2.776 -3.132 1.00 86.75 95 TYR A C 1
ATOM 777 O O . TYR A 1 95 ? -9.153 -2.352 -3.354 1.00 86.75 95 TYR A O 1
ATOM 785 N N . ASP A 1 96 ? -11.269 -2.633 -4.020 1.00 85.88 96 ASP A N 1
ATOM 786 C CA . ASP A 1 96 ? -11.029 -2.084 -5.359 1.00 85.88 96 ASP A CA 1
ATOM 787 C C . ASP A 1 96 ? -10.588 -0.608 -5.314 1.00 85.88 96 ASP A C 1
ATOM 789 O O . ASP A 1 96 ? -9.761 -0.172 -6.117 1.00 85.88 96 ASP A O 1
ATOM 793 N N . ALA A 1 97 ? -11.137 0.192 -4.389 1.00 86.50 97 ALA A N 1
ATOM 794 C CA . ALA A 1 97 ? -10.728 1.587 -4.224 1.00 86.50 97 ALA A CA 1
ATOM 795 C C . ALA A 1 97 ? -9.327 1.696 -3.608 1.00 86.50 97 ALA A C 1
ATOM 797 O O . ALA A 1 97 ? -8.526 2.511 -4.070 1.00 86.50 97 ALA A O 1
ATOM 798 N N . PHE A 1 98 ? -9.025 0.853 -2.617 1.00 90.00 98 PHE A N 1
ATOM 799 C CA . PHE A 1 98 ? -7.696 0.742 -2.025 1.00 90.00 98 PHE A CA 1
ATOM 800 C C . PHE A 1 98 ? -6.652 0.368 -3.085 1.00 90.00 98 PHE A C 1
ATOM 802 O O . PHE A 1 98 ? -5.641 1.054 -3.198 1.00 90.00 98 PHE A O 1
ATOM 809 N N . ASP A 1 99 ? -6.920 -0.639 -3.921 1.00 90.50 99 ASP A N 1
ATOM 810 C CA . ASP A 1 99 ? -6.002 -1.102 -4.971 1.00 90.50 99 ASP A CA 1
ATOM 811 C C . ASP A 1 99 ? -5.676 0.000 -5.977 1.00 90.50 99 ASP A C 1
ATOM 813 O O . ASP A 1 99 ? -4.508 0.230 -6.304 1.00 90.50 99 ASP A O 1
ATOM 817 N N . ARG A 1 100 ? -6.698 0.742 -6.426 1.00 88.69 100 ARG A N 1
ATOM 818 C CA . ARG A 1 100 ? -6.504 1.900 -7.309 1.00 88.69 100 ARG A CA 1
ATOM 819 C C . ARG A 1 100 ? -5.648 2.974 -6.650 1.00 88.69 100 ARG A C 1
ATOM 821 O O . ARG A 1 100 ? -4.732 3.495 -7.283 1.00 88.69 100 ARG A O 1
ATOM 828 N N . GLN A 1 101 ? -5.923 3.310 -5.391 1.00 90.06 101 GLN A N 1
ATOM 829 C CA . GLN A 1 101 ? -5.143 4.321 -4.679 1.00 90.06 101 GLN A CA 1
ATOM 830 C C . GLN A 1 101 ? -3.703 3.890 -4.436 1.00 90.06 101 GLN A C 1
ATOM 832 O O . GLN A 1 101 ? -2.787 4.679 -4.666 1.00 90.06 101 GLN A O 1
ATOM 837 N N . TYR A 1 102 ? -3.500 2.642 -4.024 1.00 92.19 102 TYR A N 1
ATOM 838 C CA . TYR A 1 102 ? -2.181 2.066 -3.836 1.00 92.19 102 TYR A CA 1
ATOM 839 C C . TYR A 1 102 ? -1.375 2.147 -5.131 1.00 92.19 102 TYR A C 1
ATOM 841 O O . TYR A 1 102 ? -0.266 2.674 -5.127 1.00 92.19 102 TYR A O 1
ATOM 849 N N . ASN A 1 103 ? -1.951 1.705 -6.254 1.00 91.12 103 ASN A N 1
ATOM 850 C CA . ASN A 1 103 ? -1.290 1.757 -7.557 1.00 91.12 103 ASN A CA 1
ATOM 851 C C . ASN A 1 103 ? -0.963 3.202 -7.976 1.00 91.12 103 ASN A C 1
ATOM 853 O O . ASN A 1 103 ? 0.156 3.485 -8.399 1.00 91.12 103 ASN A O 1
ATOM 857 N N . ASN A 1 104 ? -1.893 4.142 -7.773 1.00 90.00 104 ASN A N 1
ATOM 858 C CA . ASN A 1 104 ? -1.667 5.561 -8.063 1.00 90.00 104 ASN A CA 1
ATOM 859 C C . ASN A 1 104 ? -0.500 6.145 -7.256 1.00 90.00 104 ASN A C 1
ATOM 861 O O . ASN A 1 104 ? 0.294 6.920 -7.786 1.00 90.00 104 ASN A O 1
ATOM 865 N N . VAL A 1 105 ? -0.390 5.798 -5.972 1.00 91.06 105 VAL A N 1
ATOM 866 C CA . VAL A 1 105 ? 0.738 6.219 -5.131 1.00 91.06 105 VAL A CA 1
ATOM 867 C C 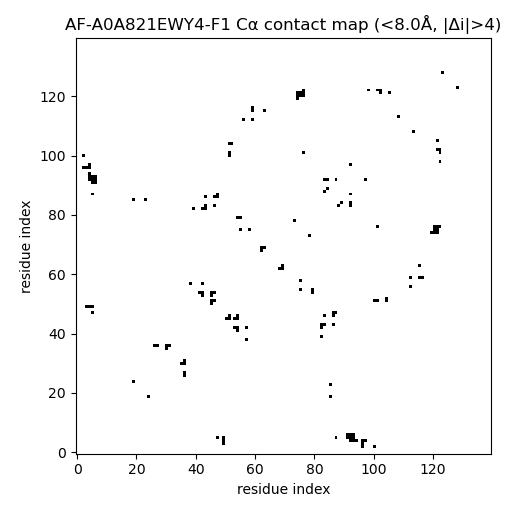. VAL A 1 105 ? 2.031 5.546 -5.585 1.00 91.06 105 VAL A C 1
ATOM 869 O O . VAL A 1 105 ? 3.055 6.214 -5.709 1.00 91.06 105 VAL A O 1
ATOM 872 N N . PHE A 1 106 ? 1.980 4.248 -5.876 1.00 89.94 106 PHE A N 1
ATOM 873 C CA . PHE A 1 106 ? 3.129 3.452 -6.296 1.00 89.94 106 PHE A CA 1
ATOM 874 C C . PHE A 1 106 ? 3.753 3.978 -7.600 1.00 89.94 106 PHE A C 1
ATOM 876 O O . PHE A 1 106 ? 4.973 4.058 -7.723 1.00 89.94 106 PHE A O 1
ATOM 883 N N . GLN A 1 107 ? 2.931 4.419 -8.556 1.00 90.12 107 GLN A N 1
ATOM 884 C CA . GLN A 1 107 ? 3.399 5.036 -9.804 1.00 90.12 107 GLN A CA 1
ATOM 885 C C . GLN A 1 107 ? 4.089 6.394 -9.584 1.00 90.12 107 GLN A C 1
ATOM 887 O O . GLN A 1 107 ? 5.015 6.744 -10.317 1.00 90.12 107 GLN A O 1
ATOM 892 N N . LYS A 1 108 ? 3.685 7.141 -8.548 1.00 91.00 108 LYS A N 1
ATOM 893 C CA . LYS A 1 108 ? 4.221 8.471 -8.201 1.00 91.00 108 LYS A CA 1
ATOM 894 C C . LYS A 1 108 ? 5.509 8.439 -7.377 1.00 91.00 108 LYS A C 1
ATOM 896 O O . LYS A 1 108 ? 6.025 9.497 -7.021 1.00 91.00 108 LYS A O 1
ATOM 901 N N . LEU A 1 109 ? 6.021 7.257 -7.043 1.00 89.81 109 LEU A N 1
ATOM 902 C CA . LEU A 1 109 ? 7.280 7.134 -6.314 1.00 89.81 109 LEU A CA 1
ATOM 903 C C . LEU A 1 109 ? 8.430 7.748 -7.115 1.00 89.81 109 LEU A C 1
ATOM 905 O O . LEU A 1 109 ? 8.424 7.717 -8.340 1.00 89.81 109 LEU A O 1
ATOM 909 N N . ASN A 1 110 ? 9.417 8.317 -6.432 1.00 90.50 110 ASN A N 1
ATOM 910 C CA . ASN A 1 110 ? 10.616 8.829 -7.095 1.00 90.50 110 ASN A CA 1
ATOM 911 C C . ASN A 1 110 ? 11.638 7.707 -7.352 1.00 90.50 110 ASN A C 1
ATOM 913 O O . ASN A 1 110 ? 11.514 6.595 -6.835 1.00 90.50 110 ASN A O 1
ATOM 917 N N . ASP A 1 111 ? 12.679 7.996 -8.131 1.00 89.06 111 ASP A N 1
ATOM 918 C CA . ASP A 1 111 ? 13.627 6.964 -8.574 1.00 89.06 111 ASP A CA 1
ATOM 919 C C . ASP A 1 111 ? 14.426 6.350 -7.420 1.00 89.06 111 ASP A C 1
ATOM 921 O O . ASP A 1 111 ? 14.659 5.142 -7.401 1.00 89.06 111 ASP A O 1
ATOM 925 N N . LYS A 1 112 ? 14.748 7.145 -6.390 1.00 87.38 112 LYS A N 1
ATOM 926 C CA . LYS A 1 112 ? 15.397 6.648 -5.165 1.00 87.38 112 LYS A CA 1
ATOM 927 C C . LYS A 1 112 ? 14.514 5.645 -4.422 1.00 87.38 112 LYS A C 1
ATOM 929 O O . LYS A 1 112 ? 15.012 4.654 -3.902 1.00 87.38 112 LYS A O 1
ATOM 934 N N . GLN A 1 113 ? 13.207 5.897 -4.359 1.00 86.94 113 GLN A N 1
ATOM 935 C CA . GLN A 1 113 ? 12.245 4.980 -3.750 1.00 86.94 113 GLN A CA 1
ATOM 936 C C . GLN A 1 113 ? 12.067 3.720 -4.595 1.00 86.94 113 GLN A C 1
ATOM 938 O O . GLN A 1 113 ? 12.056 2.629 -4.035 1.00 86.94 113 GLN A O 1
ATOM 943 N N . ARG A 1 114 ? 11.984 3.847 -5.926 1.00 86.44 114 ARG A N 1
ATOM 944 C CA . ARG A 1 114 ? 11.837 2.703 -6.841 1.00 86.44 114 ARG A CA 1
ATOM 945 C C . ARG A 1 114 ? 12.978 1.693 -6.727 1.00 86.44 114 ARG A C 1
ATOM 947 O O . ARG A 1 114 ? 12.717 0.500 -6.776 1.00 86.44 114 ARG A O 1
ATO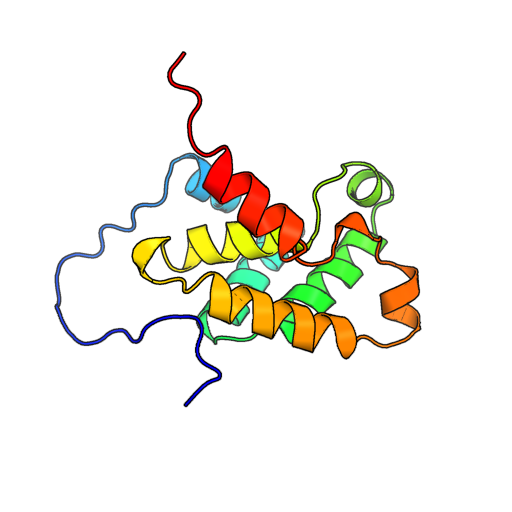M 954 N N . GLN A 1 115 ? 14.211 2.149 -6.502 1.00 85.56 115 GLN A N 1
ATOM 955 C CA . GLN A 1 115 ? 15.373 1.268 -6.306 1.00 85.56 115 GLN A CA 1
ATOM 956 C C . GLN A 1 115 ? 15.290 0.387 -5.047 1.00 85.56 115 GLN A C 1
ATOM 958 O O . GLN A 1 115 ? 16.033 -0.584 -4.925 1.00 85.56 115 GLN A O 1
ATOM 963 N N . LEU A 1 116 ? 14.415 0.723 -4.095 1.00 83.25 116 LEU A N 1
ATOM 964 C CA . LEU A 1 116 ? 14.273 0.019 -2.817 1.00 83.25 116 LEU A CA 1
ATOM 965 C C . LEU A 1 116 ? 13.080 -0.946 -2.786 1.00 83.25 116 LEU A C 1
ATOM 967 O O . LEU A 1 116 ? 12.818 -1.544 -1.742 1.00 83.25 116 LEU A O 1
ATOM 971 N N . ILE A 1 117 ? 12.348 -1.067 -3.894 1.00 84.44 117 ILE A N 1
ATOM 972 C CA . ILE A 1 117 ? 11.077 -1.787 -3.983 1.00 84.44 117 ILE A CA 1
ATOM 973 C C . ILE A 1 117 ? 11.212 -2.936 -4.974 1.00 84.44 117 ILE A C 1
ATOM 975 O O . ILE A 1 117 ? 11.912 -2.823 -5.979 1.00 84.44 117 ILE A O 1
ATOM 979 N N . TYR A 1 118 ? 10.521 -4.037 -4.697 1.00 84.00 118 TYR A N 1
ATOM 980 C CA . TYR A 1 118 ? 10.531 -5.224 -5.542 1.00 84.00 118 TYR A CA 1
ATOM 981 C C . TYR A 1 118 ? 9.217 -5.389 -6.307 1.00 84.00 118 TYR A C 1
ATOM 983 O O . TYR A 1 118 ? 8.174 -4.863 -5.926 1.00 84.00 118 TYR A O 1
ATOM 991 N N . ASP A 1 119 ? 9.232 -6.198 -7.367 1.00 84.25 119 ASP A N 1
ATOM 992 C CA . ASP A 1 119 ? 8.023 -6.487 -8.149 1.00 84.25 119 ASP A CA 1
ATOM 993 C C . ASP A 1 119 ? 6.888 -7.087 -7.313 1.00 84.25 119 ASP A C 1
ATOM 995 O O . ASP A 1 119 ? 5.717 -6.817 -7.578 1.00 84.25 119 ASP A O 1
ATOM 999 N N . PHE A 1 120 ? 7.219 -7.855 -6.270 1.00 85.12 120 PHE A N 1
ATOM 1000 C CA . PHE A 1 120 ? 6.221 -8.438 -5.378 1.00 85.12 120 PHE A CA 1
ATOM 1001 C C . PHE A 1 120 ? 5.511 -7.397 -4.495 1.00 85.12 120 PHE A C 1
ATOM 1003 O O . PHE A 1 120 ? 4.496 -7.734 -3.896 1.00 85.12 120 PHE A O 1
ATOM 1010 N N . ASP A 1 121 ? 6.009 -6.159 -4.401 1.00 88.62 121 ASP A N 1
ATOM 1011 C CA . ASP A 1 121 ? 5.373 -5.072 -3.644 1.00 88.62 121 ASP A CA 1
ATOM 1012 C C . ASP A 1 121 ? 4.232 -4.392 -4.410 1.00 88.62 121 ASP A C 1
ATOM 1014 O O . ASP A 1 121 ? 3.477 -3.618 -3.823 1.00 88.62 121 ASP A O 1
ATOM 1018 N N . LYS A 1 122 ? 4.083 -4.679 -5.708 1.00 89.19 122 LYS A N 1
ATOM 1019 C CA . LYS A 1 122 ? 2.981 -4.165 -6.526 1.00 89.19 122 LYS A CA 1
ATOM 1020 C C . LYS A 1 122 ? 1.638 -4.707 -6.029 1.00 89.19 122 LYS A C 1
ATOM 1022 O O . LYS A 1 122 ? 1.547 -5.806 -5.475 1.00 89.19 122 LYS A O 1
ATOM 1027 N N . CYS A 1 123 ? 0.569 -3.950 -6.284 1.00 87.81 123 CYS A N 1
ATOM 1028 C CA . CYS A 1 123 ? -0.777 -4.489 -6.133 1.00 87.81 123 CYS A CA 1
ATOM 1029 C C . CYS A 1 123 ? -0.943 -5.727 -7.038 1.00 87.81 123 CYS A C 1
ATOM 1031 O O . CYS A 1 123 ? -0.336 -5.79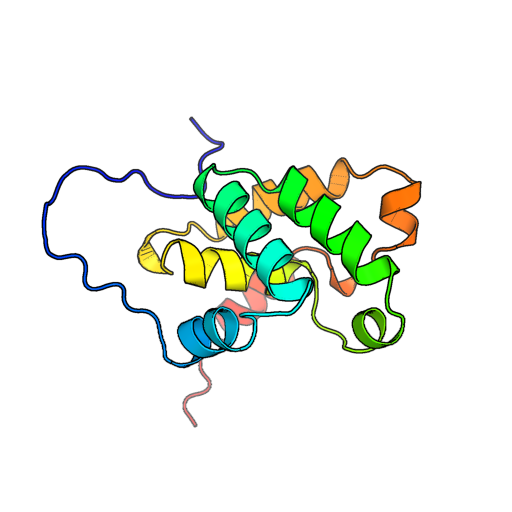8 -8.113 1.00 87.81 123 CYS A O 1
ATOM 1033 N N . PRO A 1 124 ? -1.748 -6.718 -6.630 1.00 85.31 124 PRO A N 1
ATOM 1034 C CA . PRO A 1 124 ? -1.992 -7.895 -7.447 1.00 85.31 124 PRO A CA 1
ATOM 1035 C C . PRO A 1 124 ? -2.574 -7.500 -8.807 1.00 85.31 124 PRO A C 1
ATOM 1037 O O . PRO A 1 124 ? -3.410 -6.604 -8.900 1.00 85.31 124 PRO A O 1
ATOM 1040 N N . SER A 1 125 ? -2.144 -8.189 -9.866 1.00 84.50 125 SER A N 1
ATOM 1041 C CA . SER A 1 125 ? -2.692 -7.967 -11.203 1.00 84.50 125 SER A CA 1
ATOM 1042 C C . SER A 1 125 ? -4.177 -8.327 -11.254 1.00 84.50 125 SER A C 1
ATOM 1044 O O . SER A 1 125 ? -4.654 -9.148 -10.466 1.00 84.50 125 SER A O 1
ATOM 1046 N N . LEU A 1 126 ? -4.902 -7.768 -12.228 1.00 82.44 126 LEU A N 1
ATOM 1047 C CA . LEU A 1 126 ? -6.299 -8.135 -12.462 1.00 82.44 126 LEU A CA 1
ATOM 1048 C C . LEU A 1 126 ? -6.446 -9.649 -12.652 1.00 82.44 126 LEU A C 1
ATOM 1050 O O . LEU A 1 126 ? -7.319 -10.253 -12.042 1.00 82.44 126 LEU A O 1
ATOM 1054 N N . ALA A 1 127 ? -5.535 -10.274 -13.405 1.00 84.50 127 ALA A N 1
ATOM 1055 C CA . ALA A 1 127 ? -5.485 -11.726 -13.548 1.00 84.50 127 ALA A CA 1
ATOM 1056 C C . ALA A 1 127 ? -5.335 -12.430 -12.188 1.00 84.50 127 ALA A C 1
ATOM 1058 O O . ALA A 1 127 ? -6.104 -13.331 -11.887 1.00 84.50 127 ALA A O 1
ATOM 1059 N N . ALA A 1 128 ? -4.424 -11.980 -11.316 1.00 84.06 128 ALA A N 1
ATOM 1060 C CA . ALA A 1 128 ? -4.259 -12.559 -9.981 1.00 84.06 128 ALA A CA 1
ATOM 1061 C C . ALA A 1 128 ? -5.493 -12.359 -9.080 1.00 84.06 128 ALA A C 1
ATOM 1063 O O . ALA A 1 128 ? -5.813 -13.231 -8.269 1.00 84.06 128 ALA A O 1
ATOM 1064 N N . VAL A 1 129 ? -6.195 -11.228 -9.206 1.00 82.81 129 VAL A N 1
ATOM 1065 C CA . VAL A 1 129 ? -7.474 -10.987 -8.521 1.00 82.81 129 VAL A CA 1
ATOM 1066 C C . VAL A 1 129 ? -8.547 -11.943 -9.043 1.00 82.81 129 VAL A C 1
ATOM 1068 O O . VAL A 1 129 ? -9.220 -12.578 -8.233 1.00 82.81 129 VAL A O 1
ATOM 1071 N N . MET A 1 130 ? -8.671 -12.094 -10.364 1.00 82.44 130 MET A N 1
ATOM 1072 C CA . MET A 1 130 ? 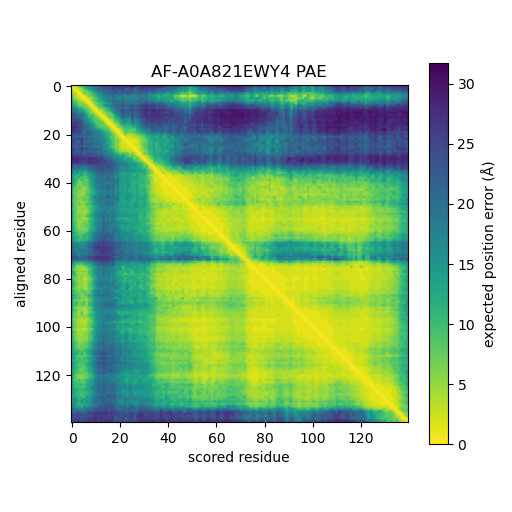-9.643 -12.995 -10.988 1.00 82.44 130 MET A CA 1
ATOM 1073 C C . MET A 1 130 ? -9.361 -14.459 -10.656 1.00 82.44 130 MET A C 1
ATOM 1075 O O . MET A 1 130 ? -10.279 -15.153 -10.239 1.00 82.44 130 MET A O 1
ATOM 1079 N N . CYS A 1 131 ? -8.106 -14.916 -10.718 1.00 83.00 131 CYS A N 1
ATOM 1080 C CA . CYS A 1 131 ? -7.732 -16.265 -10.291 1.00 83.00 131 CYS A CA 1
ATOM 1081 C C . CYS A 1 131 ? -8.173 -16.526 -8.848 1.00 83.00 131 CYS A C 1
ATOM 1083 O O . CYS A 1 131 ? -8.782 -17.548 -8.568 1.00 83.00 131 CYS A O 1
ATOM 1085 N N . ARG A 1 132 ? -7.946 -15.584 -7.923 1.00 79.69 132 ARG A N 1
ATOM 1086 C CA . ARG A 1 132 ? -8.402 -15.752 -6.534 1.00 79.69 132 ARG A CA 1
ATOM 1087 C C . ARG A 1 132 ? -9.919 -15.838 -6.388 1.00 79.69 132 ARG A C 1
ATOM 1089 O O . ARG A 1 132 ? -10.359 -16.501 -5.463 1.00 79.69 132 ARG A O 1
ATOM 1096 N N . ARG A 1 133 ? -10.694 -15.169 -7.248 1.00 79.50 133 ARG A N 1
ATOM 1097 C CA . ARG A 1 133 ? -12.167 -15.251 -7.254 1.00 79.50 133 ARG A CA 1
ATOM 1098 C C . ARG A 1 133 ? -12.667 -16.552 -7.883 1.00 79.50 133 ARG A C 1
ATOM 1100 O O . ARG A 1 133 ? -13.656 -17.096 -7.427 1.00 79.50 133 ARG A O 1
ATOM 1107 N N . LEU A 1 134 ? -11.991 -17.037 -8.922 1.00 79.00 134 LEU A N 1
ATOM 1108 C CA . LEU A 1 134 ? -12.353 -18.279 -9.609 1.00 79.00 134 LEU A CA 1
ATOM 1109 C C . LEU A 1 134 ? -11.990 -19.518 -8.784 1.00 79.00 134 LEU A C 1
ATOM 1111 O O . LEU A 1 134 ? -12.724 -20.496 -8.797 1.00 79.00 134 LEU A O 1
ATOM 1115 N N . PHE A 1 135 ? -10.883 -19.461 -8.043 1.00 74.88 135 PHE A N 1
ATOM 1116 C CA . PHE A 1 135 ? -10.403 -20.543 -7.179 1.00 74.88 135 PHE A CA 1
ATOM 1117 C C . PHE A 1 135 ? -10.721 -20.307 -5.692 1.00 74.88 135 PHE A C 1
ATOM 1119 O O . PHE A 1 135 ? -10.065 -20.886 -4.824 1.00 74.88 135 PHE A O 1
ATOM 1126 N N . SER A 1 136 ? -11.664 -19.416 -5.358 1.00 64.62 136 SER A N 1
ATOM 1127 C CA . SER A 1 136 ? -11.993 -19.157 -3.953 1.00 64.62 136 SER A CA 1
ATOM 1128 C C . SER A 1 136 ? -12.763 -20.331 -3.351 1.00 64.62 136 SER A C 1
ATOM 1130 O O . SER A 1 136 ? -13.908 -20.566 -3.718 1.00 64.62 136 SER A O 1
ATOM 1132 N N . SER A 1 137 ? -12.115 -20.972 -2.374 1.00 59.31 137 SER A N 1
ATOM 1133 C CA . SER A 1 137 ? -12.526 -22.162 -1.620 1.00 59.31 137 SER A CA 1
ATOM 1134 C C . SER A 1 137 ? -12.528 -23.451 -2.447 1.00 59.31 137 SER A C 1
ATOM 1136 O O . SER A 1 137 ? -13.528 -23.820 -3.049 1.00 59.31 137 SER A O 1
ATOM 1138 N N . LEU A 1 138 ? -11.403 -24.179 -2.425 1.00 56.75 138 LEU A N 1
ATOM 1139 C CA . LEU A 1 138 ? -11.511 -25.636 -2.461 1.00 56.75 138 LEU A CA 1
ATOM 1140 C C . LEU A 1 138 ? -12.197 -26.025 -1.149 1.00 56.75 138 LEU A C 1
ATOM 1142 O O . LEU A 1 138 ? -11.615 -25.837 -0.081 1.00 56.75 138 LEU A O 1
ATOM 1146 N N . GLU A 1 139 ? -13.434 -26.500 -1.228 1.00 62.00 139 GLU A N 1
ATOM 1147 C CA . GLU A 1 139 ? -14.000 -27.305 -0.150 1.00 62.00 139 GLU A CA 1
ATOM 1148 C C . GLU A 1 139 ? -13.150 -28.585 -0.076 1.00 62.00 139 GLU A C 1
ATOM 1150 O O . GLU A 1 139 ? -13.111 -29.363 -1.030 1.00 62.00 139 GLU A O 1
ATOM 1155 N N . LEU A 1 140 ? -12.369 -28.714 1.000 1.00 51.12 140 LEU A N 1
ATOM 1156 C CA . LEU A 1 140 ? -11.563 -29.886 1.349 1.00 51.12 140 LEU A CA 1
ATOM 1157 C C . LEU A 1 140 ? -12.189 -30.565 2.563 1.00 51.12 140 LEU A C 1
ATOM 1159 O O . LEU A 1 140 ? -12.562 -29.820 3.500 1.00 51.12 140 LEU A O 1
#

Radius of gyration: 16.27 Å; Cα contacts (8 Å, |Δi|>4): 86; chains: 1; bounding box: 44×42×38 Å

Foldseek 3Di:
DLLAQFDDDPDDDDDPPLPCDVVNCCLQPVPPPDPVNVLLVVLLVCLVVSHPLVNLVSCLVVCVVDPVSVVPDDASQVVSVVSSCSSRNPVRGDPVSSLVVNQVSVVVDDPVSVVSHDPSNHRDDPVRVVVCVVCPDPPD

pLDDT: mean 73.18, std 16.67, range [34.09, 92.19]

Solvent-accessible surface area (backbone atoms only — not comparable to full-atom values): 8580 Å² total; per-residue (Å²): 121,102,80,65,33,62,66,80,90,78,88,70,95,68,78,95,70,77,84,63,46,72,64,58,40,48,69,62,62,78,29,89,84,44,77,64,37,59,50,51,52,52,34,43,56,32,44,78,70,70,38,63,56,63,36,53,54,51,48,53,59,53,43,71,77,33,70,68,58,61,67,58,82,64,34,59,42,58,54,52,50,48,48,45,34,72,70,63,34,68,90,36,50,39,65,73,50,43,48,54,50,51,49,58,45,60,70,68,54,52,73,77,57,53,76,76,57,56,83,71,36,49,70,79,50,70,66,58,54,48,50,52,65,76,62,59,73,78,89,125